Protein AF-A0A957LU37-F1 (afdb_monomer_lite)

pLDDT: mean 73.57, std 19.89, range [35.12, 96.25]

Structure (mmCIF, N/CA/C/O backbone):
data_AF-A0A957LU37-F1
#
_entry.id   AF-A0A957LU37-F1
#
loop_
_atom_site.group_PDB
_atom_site.id
_atom_site.type_symbol
_atom_site.label_atom_id
_atom_site.label_alt_id
_atom_site.label_comp_id
_atom_site.label_asym_id
_atom_site.label_entity_id
_atom_site.label_seq_id
_atom_site.pdbx_PDB_ins_code
_atom_site.Cartn_x
_atom_site.Cartn_y
_atom_site.Cartn_z
_atom_site.occupancy
_atom_site.B_iso_or_equiv
_atom_site.auth_seq_id
_atom_site.auth_comp_id
_atom_site.auth_asym_id
_atom_site.auth_atom_id
_atom_site.pdbx_PDB_model_num
ATOM 1 N N . PHE A 1 1 ? 21.421 1.610 -12.911 1.00 83.06 1 PHE A N 1
ATOM 2 C CA . PHE A 1 1 ? 20.521 1.195 -11.822 1.00 83.06 1 PHE A CA 1
ATOM 3 C C . PHE A 1 1 ? 19.455 0.232 -12.343 1.00 83.06 1 PHE A C 1
ATOM 5 O O . PHE A 1 1 ? 19.636 -0.956 -12.124 1.00 83.06 1 PHE A O 1
ATOM 12 N N . GLY A 1 2 ? 18.472 0.673 -13.141 1.00 89.31 2 GLY A N 1
ATOM 13 C CA . GLY A 1 2 ? 17.376 -0.198 -13.609 1.00 89.31 2 GLY A CA 1
ATOM 14 C C . GLY A 1 2 ? 17.778 -1.480 -14.346 1.00 89.31 2 GLY A C 1
ATOM 15 O O . GLY A 1 2 ? 17.309 -2.546 -13.980 1.00 89.31 2 GLY A O 1
ATOM 16 N N . ARG A 1 3 ? 18.731 -1.431 -15.293 1.00 93.50 3 ARG A N 1
ATOM 17 C CA . ARG A 1 3 ? 19.181 -2.647 -16.014 1.00 93.50 3 ARG A CA 1
ATOM 18 C C . ARG A 1 3 ? 19.750 -3.742 -15.102 1.00 93.50 3 ARG A C 1
ATOM 20 O O . ARG A 1 3 ? 19.576 -4.917 -15.382 1.00 93.50 3 ARG A O 1
ATOM 27 N N . TRP A 1 4 ? 20.456 -3.355 -14.040 1.00 95.38 4 TRP A N 1
ATOM 28 C CA . TRP A 1 4 ? 20.997 -4.305 -13.061 1.00 95.38 4 TRP A CA 1
ATOM 29 C C . TRP A 1 4 ? 19.879 -4.867 -12.178 1.00 95.38 4 TRP A C 1
ATOM 31 O O . TRP A 1 4 ? 19.821 -6.062 -11.926 1.00 95.38 4 TRP A O 1
ATOM 41 N N . LEU A 1 5 ? 18.947 -4.006 -11.769 1.00 93.69 5 LEU A N 1
ATOM 42 C CA . LEU A 1 5 ? 17.813 -4.373 -10.928 1.00 93.69 5 LEU A CA 1
ATOM 43 C C . LEU A 1 5 ? 16.850 -5.342 -11.642 1.00 93.69 5 LEU A C 1
ATOM 45 O O . LEU A 1 5 ? 16.374 -6.301 -11.039 1.00 93.69 5 LEU A O 1
ATOM 49 N N . GLU A 1 6 ? 16.625 -5.139 -12.938 1.00 94.19 6 GLU A N 1
ATOM 50 C CA . GLU A 1 6 ? 15.867 -6.060 -13.787 1.00 94.19 6 GLU A CA 1
ATOM 51 C C . GLU A 1 6 ? 16.609 -7.390 -13.997 1.00 94.19 6 GLU A C 1
ATOM 53 O O . GLU A 1 6 ? 15.998 -8.448 -13.877 1.00 94.19 6 GLU A O 1
ATOM 58 N N . ALA A 1 7 ? 17.920 -7.362 -14.256 1.00 95.75 7 ALA A N 1
ATOM 59 C CA . ALA A 1 7 ? 18.703 -8.575 -14.500 1.00 95.75 7 ALA A CA 1
ATOM 60 C C . ALA A 1 7 ? 18.810 -9.490 -13.266 1.00 95.75 7 ALA A C 1
ATOM 62 O O . ALA A 1 7 ? 18.696 -10.705 -13.401 1.00 95.75 7 ALA A O 1
ATOM 63 N N . GLU A 1 8 ? 19.005 -8.917 -12.077 1.00 96.12 8 GLU A N 1
ATOM 64 C CA . GLU A 1 8 ? 19.250 -9.687 -10.849 1.00 96.12 8 GLU A CA 1
ATOM 65 C C . GLU A 1 8 ? 17.964 -10.030 -10.081 1.00 96.12 8 GLU A C 1
ATOM 67 O O . GLU A 1 8 ? 17.850 -11.108 -9.503 1.00 96.12 8 GLU A O 1
ATOM 72 N N . PHE A 1 9 ? 16.980 -9.123 -10.063 1.00 91.62 9 PHE A N 1
ATOM 73 C CA . PHE A 1 9 ? 15.767 -9.265 -9.242 1.00 91.62 9 PHE A CA 1
ATOM 74 C C . PHE A 1 9 ? 14.485 -9.391 -10.067 1.00 91.62 9 PHE A C 1
ATOM 76 O O . PHE A 1 9 ? 13.421 -9.631 -9.495 1.00 91.62 9 PHE A O 1
ATOM 83 N N . GLN A 1 10 ? 14.557 -9.206 -11.391 1.00 94.75 10 GLN A N 1
ATOM 84 C CA . GLN A 1 10 ? 13.388 -9.126 -12.279 1.00 94.75 10 GLN A CA 1
ATOM 85 C C . GLN A 1 10 ? 12.391 -8.039 -11.858 1.00 94.75 10 GLN A C 1
ATOM 87 O O . GLN A 1 10 ? 11.179 -8.165 -12.041 1.00 94.75 10 GLN A O 1
ATOM 92 N N . TRP A 1 11 ? 12.893 -6.966 -11.248 1.00 92.62 11 TRP A N 1
ATOM 93 C CA . TRP A 1 11 ? 12.078 -5.838 -10.817 1.00 92.62 11 TRP A CA 1
ATOM 94 C C . TRP A 1 11 ? 12.151 -4.701 -11.832 1.00 92.62 11 TRP A C 1
ATOM 96 O O . TRP A 1 11 ? 13.177 -4.462 -12.463 1.00 92.62 11 TRP A O 1
ATOM 106 N N . SER A 1 12 ? 11.054 -3.958 -11.956 1.00 93.12 12 SER A N 1
ATOM 107 C CA . SER A 1 12 ? 11.071 -2.661 -12.624 1.00 93.12 12 SER A CA 1
ATOM 108 C C . SER A 1 12 ? 11.566 -1.572 -11.669 1.00 93.12 12 SER A C 1
ATOM 110 O O . SER A 1 12 ? 11.406 -1.675 -10.447 1.00 93.12 12 SER A O 1
ATOM 112 N N . ASP A 1 13 ? 12.048 -0.457 -12.223 1.00 91.88 13 ASP A N 1
ATOM 113 C CA . ASP A 1 13 ? 12.355 0.750 -11.439 1.00 91.88 13 ASP A CA 1
ATOM 114 C C . ASP A 1 13 ? 11.152 1.192 -10.583 1.00 91.88 13 ASP A C 1
ATOM 116 O O . ASP A 1 13 ? 11.301 1.589 -9.427 1.00 91.88 13 ASP A O 1
ATOM 120 N N . SER A 1 14 ? 9.933 1.052 -11.115 1.00 90.69 14 SER A N 1
ATOM 121 C CA . SER A 1 14 ? 8.696 1.384 -10.403 1.00 90.69 14 SER A CA 1
ATOM 122 C C . SER A 1 14 ? 8.391 0.447 -9.228 1.00 90.69 14 SER A C 1
ATOM 124 O O . SER A 1 14 ? 7.845 0.901 -8.221 1.00 90.69 14 SER A O 1
ATOM 126 N N . ALA A 1 15 ? 8.741 -0.840 -9.314 1.00 90.75 15 ALA A N 1
ATOM 127 C CA . ALA A 1 15 ? 8.604 -1.769 -8.195 1.00 90.75 15 ALA A CA 1
ATOM 128 C C . ALA A 1 15 ? 9.580 -1.397 -7.070 1.00 90.75 15 ALA A C 1
ATOM 130 O O . ALA A 1 15 ? 9.161 -1.250 -5.921 1.00 90.75 15 ALA A O 1
ATOM 131 N N . ALA A 1 16 ? 10.846 -1.135 -7.410 1.00 92.00 16 ALA A N 1
ATOM 132 C CA . ALA A 1 16 ? 11.856 -0.699 -6.446 1.00 92.00 16 ALA A CA 1
ATOM 133 C C . ALA A 1 16 ? 11.454 0.603 -5.732 1.00 92.00 16 ALA A C 1
ATOM 135 O O . ALA A 1 16 ? 11.543 0.691 -4.508 1.00 92.00 16 ALA A O 1
ATOM 136 N N . GLN A 1 17 ? 10.944 1.594 -6.469 1.00 91.62 17 GLN A N 1
ATOM 137 C CA . GLN A 1 17 ? 10.459 2.852 -5.890 1.00 91.62 17 GLN A CA 1
ATOM 1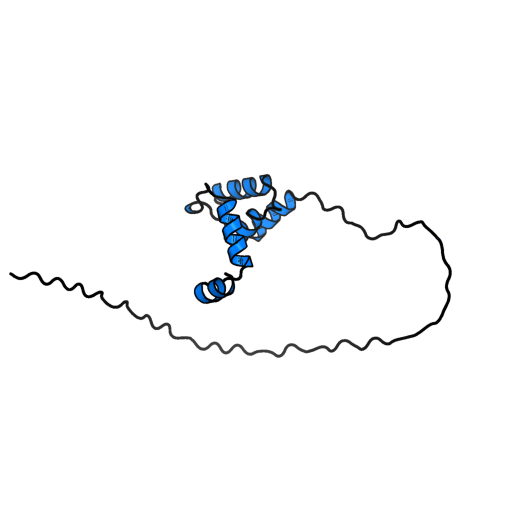38 C C . GLN A 1 17 ? 9.314 2.647 -4.895 1.00 91.62 17 GLN A C 1
ATOM 140 O O . GLN A 1 17 ? 9.317 3.267 -3.831 1.00 91.62 17 GLN A O 1
ATOM 145 N N . LYS A 1 18 ? 8.362 1.754 -5.193 1.00 91.56 18 LYS A N 1
ATOM 146 C CA . LYS A 1 18 ? 7.267 1.426 -4.266 1.00 91.56 18 LYS A CA 1
ATOM 147 C C . LYS A 1 18 ? 7.790 0.796 -2.977 1.00 91.56 18 LYS A C 1
ATOM 149 O O . LYS A 1 18 ? 7.364 1.197 -1.899 1.00 91.56 18 LYS A O 1
ATOM 154 N N . PHE A 1 19 ? 8.739 -0.135 -3.066 1.00 89.88 19 PHE A N 1
ATOM 155 C CA . PHE A 1 19 ? 9.362 -0.725 -1.878 1.00 89.88 19 PHE A CA 1
ATOM 156 C C . PHE A 1 19 ? 10.157 0.298 -1.060 1.00 89.88 19 PHE A C 1
ATOM 158 O O . PHE A 1 19 ? 10.042 0.316 0.165 1.00 89.88 19 PHE A O 1
ATOM 165 N N . MET A 1 20 ? 10.898 1.196 -1.716 1.00 92.44 20 MET A N 1
ATOM 166 C CA . MET A 1 20 ? 11.577 2.302 -1.034 1.00 92.44 20 MET A CA 1
ATOM 167 C C . MET A 1 20 ? 10.580 3.234 -0.334 1.00 92.44 20 MET A C 1
ATOM 169 O O . MET A 1 20 ? 10.828 3.648 0.796 1.00 92.44 20 MET A O 1
ATOM 173 N N . ALA A 1 21 ? 9.436 3.532 -0.957 1.00 91.81 21 ALA A N 1
ATOM 174 C CA . ALA A 1 21 ? 8.380 4.331 -0.337 1.00 91.81 21 ALA A CA 1
ATOM 175 C C . ALA A 1 21 ? 7.805 3.648 0.915 1.00 91.81 21 ALA A C 1
ATOM 177 O O . ALA A 1 21 ? 7.669 4.301 1.947 1.00 91.81 21 ALA A O 1
ATOM 178 N N . VAL A 1 22 ? 7.544 2.336 0.860 1.00 91.31 22 VAL A N 1
ATOM 179 C CA . VAL A 1 22 ? 7.097 1.548 2.025 1.00 91.31 22 VAL A CA 1
ATOM 180 C C . VAL A 1 22 ? 8.126 1.622 3.153 1.00 91.31 22 VAL A C 1
ATOM 182 O O . VAL A 1 22 ? 7.777 1.995 4.271 1.00 91.31 22 VAL A O 1
ATOM 185 N N . ALA A 1 23 ? 9.397 1.339 2.861 1.00 90.19 23 ALA A N 1
ATOM 186 C CA . ALA A 1 23 ? 10.462 1.387 3.862 1.00 90.19 23 ALA A CA 1
ATOM 187 C C . ALA A 1 23 ? 10.613 2.788 4.481 1.00 90.19 23 ALA A C 1
ATOM 189 O O . ALA A 1 23 ? 10.810 2.919 5.686 1.00 90.19 23 ALA A O 1
ATOM 190 N N . ASN A 1 24 ? 10.478 3.840 3.669 1.00 90.06 24 ASN A N 1
ATOM 191 C CA . ASN A 1 24 ? 10.563 5.219 4.136 1.00 90.06 24 ASN A CA 1
ATOM 192 C C . ASN A 1 24 ? 9.363 5.647 4.986 1.00 90.06 24 ASN A C 1
ATOM 194 O O . ASN A 1 24 ? 9.551 6.411 5.933 1.00 90.06 24 ASN A O 1
ATOM 198 N N . ARG A 1 25 ? 8.154 5.188 4.650 1.00 88.50 25 ARG A N 1
ATOM 199 C CA . ARG A 1 25 ? 6.919 5.564 5.346 1.00 88.50 25 ARG A CA 1
ATOM 200 C C . ARG A 1 25 ? 6.764 4.833 6.678 1.00 88.50 25 ARG A C 1
ATOM 202 O O . ARG A 1 25 ? 6.339 5.430 7.655 1.00 88.50 25 ARG A O 1
ATOM 209 N N . PHE A 1 26 ? 7.165 3.568 6.741 1.00 87.38 26 PHE A N 1
ATOM 210 C CA . PHE A 1 26 ? 6.877 2.684 7.872 1.00 87.38 26 PHE A CA 1
ATOM 211 C C . PHE A 1 26 ? 8.126 2.276 8.670 1.00 87.38 26 PHE A C 1
ATOM 213 O O . PHE A 1 26 ? 8.193 1.169 9.200 1.00 87.38 26 PHE A O 1
ATOM 220 N N . LYS A 1 27 ? 9.124 3.164 8.769 1.00 80.88 27 LYS A N 1
ATOM 221 C CA . LYS A 1 27 ? 10.457 2.896 9.354 1.00 80.88 27 LYS A CA 1
ATOM 222 C C . LYS A 1 27 ? 10.450 2.183 10.715 1.00 80.88 27 LYS A C 1
ATOM 224 O O . LYS A 1 27 ? 11.395 1.459 11.010 1.00 80.88 27 LYS A O 1
ATOM 229 N N . SER A 1 28 ? 9.410 2.387 11.523 1.00 76.31 28 SER A N 1
ATOM 230 C CA . SER A 1 28 ? 9.309 1.866 12.894 1.00 76.31 28 SER A CA 1
ATOM 231 C C . SER A 1 28 ? 8.210 0.813 13.087 1.00 76.31 28 SER A C 1
ATOM 233 O O . SER A 1 28 ? 7.993 0.364 14.211 1.00 76.31 28 SER A O 1
ATOM 235 N N . VAL A 1 29 ? 7.497 0.419 12.026 1.00 74.88 29 VAL A N 1
ATOM 236 C CA . VAL A 1 29 ? 6.359 -0.505 12.133 1.00 74.88 29 VAL A CA 1
ATOM 237 C C . VAL A 1 29 ? 6.836 -1.952 12.030 1.00 74.88 29 VAL A C 1
ATOM 239 O O . VAL A 1 29 ? 7.537 -2.335 11.092 1.00 74.88 29 VAL A O 1
ATOM 242 N N . LYS A 1 30 ? 6.425 -2.788 12.990 1.00 73.56 30 LYS A N 1
ATOM 243 C CA . LYS A 1 30 ? 6.643 -4.237 12.936 1.00 73.56 30 LYS A CA 1
ATOM 244 C C . LYS A 1 30 ? 5.592 -4.881 12.039 1.00 73.56 30 LYS A C 1
ATOM 246 O O . LYS A 1 30 ? 4.463 -5.114 12.448 1.00 73.56 30 LYS A O 1
ATOM 251 N N . PHE A 1 31 ? 5.987 -5.192 10.810 1.00 70.94 31 PHE A N 1
ATOM 252 C CA . PHE A 1 31 ? 5.117 -5.863 9.842 1.00 70.94 31 PHE A CA 1
ATOM 253 C C . PHE A 1 31 ? 4.881 -7.349 10.127 1.00 70.94 31 PHE A C 1
ATOM 255 O O . PHE A 1 31 ? 3.996 -7.934 9.517 1.00 70.94 31 PHE A O 1
ATOM 262 N N . TH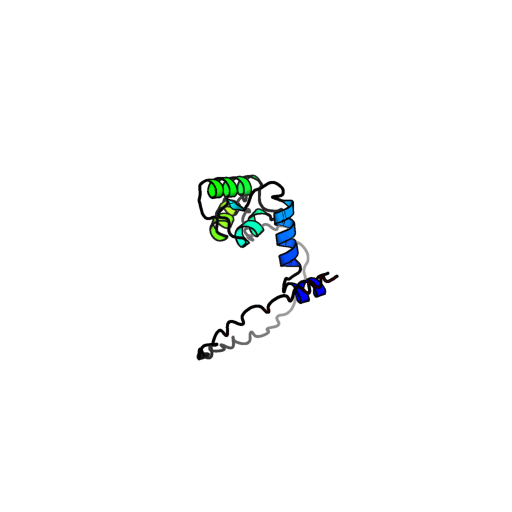R A 1 32 ? 5.663 -7.969 11.017 1.00 70.81 32 THR A N 1
ATOM 263 C CA . THR A 1 32 ? 5.554 -9.407 11.322 1.00 70.81 32 THR A CA 1
ATOM 264 C C . THR A 1 32 ? 4.192 -9.791 11.881 1.00 70.81 32 THR A C 1
ATOM 266 O O . THR A 1 32 ? 3.735 -10.903 11.640 1.00 70.81 32 THR A O 1
ATOM 269 N N . ASP A 1 33 ? 3.544 -8.854 12.571 1.00 69.75 33 ASP A N 1
ATOM 270 C CA . ASP A 1 33 ? 2.304 -9.103 13.304 1.00 69.75 33 ASP A CA 1
ATOM 271 C C . ASP A 1 33 ? 1.083 -8.523 12.564 1.00 69.75 33 ASP A C 1
ATOM 273 O O . ASP A 1 33 ? -0.059 -8.751 12.954 1.00 69.75 33 ASP A O 1
ATOM 277 N N . LEU A 1 34 ? 1.312 -7.789 11.466 1.00 77.06 34 LEU A N 1
ATOM 278 C CA . LEU A 1 34 ? 0.269 -7.124 10.691 1.00 77.06 34 LEU A CA 1
ATOM 279 C C . LEU A 1 34 ? -0.100 -7.949 9.458 1.00 77.06 34 LEU A C 1
ATOM 281 O O . LEU A 1 34 ? 0.725 -8.218 8.583 1.00 77.06 34 LEU A O 1
ATOM 285 N N . THR A 1 35 ? -1.384 -8.282 9.325 1.00 87.56 35 THR A N 1
ATOM 286 C CA . THR A 1 35 ? -1.888 -9.051 8.178 1.00 87.56 35 THR A CA 1
ATOM 287 C C . THR A 1 35 ? -2.201 -8.128 6.989 1.00 87.56 35 THR A C 1
ATOM 289 O O . THR A 1 35 ? -3.344 -8.017 6.547 1.00 87.56 35 THR A O 1
ATOM 292 N N . VAL A 1 36 ? -1.184 -7.449 6.447 1.00 90.75 36 VAL A N 1
ATOM 293 C CA . VAL A 1 36 ? -1.328 -6.504 5.321 1.00 90.75 36 VAL A CA 1
ATOM 294 C C . VAL A 1 36 ? -0.698 -7.077 4.052 1.00 90.75 36 VAL A C 1
ATOM 296 O O . VAL A 1 36 ? 0.449 -7.522 4.042 1.00 90.75 36 VAL A O 1
ATOM 299 N N . ALA A 1 37 ? -1.439 -7.058 2.945 1.00 91.25 37 ALA A N 1
ATOM 300 C CA . ALA A 1 37 ? -0.916 -7.501 1.658 1.00 91.25 37 ALA A CA 1
ATOM 301 C C . ALA A 1 37 ? 0.173 -6.534 1.131 1.00 91.25 37 ALA A C 1
ATOM 303 O O . ALA A 1 37 ? -0.018 -5.318 1.201 1.00 91.25 37 ALA A O 1
ATOM 304 N N . PRO A 1 38 ? 1.257 -7.019 0.491 1.00 88.88 38 PRO A N 1
ATOM 305 C CA . PRO A 1 38 ? 2.293 -6.147 -0.080 1.00 88.88 38 PRO A CA 1
ATOM 306 C C . PRO A 1 38 ? 1.751 -5.092 -1.054 1.00 88.88 38 PRO A C 1
ATOM 308 O O . PRO A 1 38 ? 2.181 -3.943 -1.051 1.00 88.88 38 PRO A O 1
ATOM 311 N N . SER A 1 39 ? 0.746 -5.456 -1.855 1.00 90.44 39 SER A N 1
ATOM 312 C CA . SER A 1 39 ? 0.087 -4.525 -2.774 1.00 90.44 39 SER A CA 1
ATOM 313 C C . SER A 1 39 ? -0.694 -3.423 -2.055 1.00 90.44 39 SER A C 1
ATOM 315 O O . SER A 1 39 ? -0.723 -2.294 -2.541 1.00 90.44 39 SER A O 1
ATOM 317 N N . ALA A 1 40 ? -1.285 -3.719 -0.894 1.00 94.19 40 ALA A N 1
ATOM 318 C CA . ALA A 1 40 ? -1.925 -2.719 -0.045 1.00 94.19 40 ALA A CA 1
ATOM 319 C C . ALA A 1 40 ? -0.889 -1.759 0.554 1.00 94.19 40 ALA A C 1
ATOM 321 O O . ALA A 1 40 ? -1.099 -0.549 0.521 1.00 94.19 40 ALA A O 1
ATOM 322 N N . LEU A 1 41 ? 0.266 -2.272 0.998 1.00 92.44 41 LEU A N 1
ATOM 323 C CA . LEU A 1 41 ? 1.360 -1.441 1.511 1.00 92.44 41 LEU A CA 1
ATOM 324 C C . LEU A 1 41 ? 1.845 -0.423 0.481 1.00 92.44 41 LEU A C 1
ATOM 326 O O . LEU A 1 41 ? 2.088 0.721 0.844 1.00 92.44 41 LEU A O 1
ATOM 330 N N . TYR A 1 42 ? 1.941 -0.788 -0.801 1.00 93.00 42 TYR A N 1
ATOM 331 C CA . TYR A 1 42 ? 2.326 0.179 -1.838 1.00 93.00 42 TYR A CA 1
ATOM 332 C C . TYR A 1 42 ? 1.338 1.338 -1.959 1.00 93.00 42 TYR A C 1
ATOM 334 O O . TYR A 1 42 ? 1.753 2.474 -2.180 1.00 93.00 42 TYR A O 1
ATOM 342 N N . LEU A 1 43 ? 0.041 1.049 -1.838 1.00 93.69 43 LEU A N 1
ATOM 343 C CA . LEU A 1 43 ? -1.010 2.057 -1.912 1.00 93.69 43 LEU A CA 1
ATOM 344 C C . LEU A 1 43 ? -0.989 2.954 -0.669 1.00 93.69 43 LEU A C 1
ATOM 346 O O . LEU A 1 43 ? -1.038 4.174 -0.798 1.00 93.69 43 LEU A O 1
ATOM 350 N N . LEU A 1 44 ? -0.838 2.368 0.519 1.00 93.81 44 LEU A N 1
ATOM 351 C CA . LEU A 1 44 ? -0.763 3.105 1.785 1.00 93.81 44 LEU A CA 1
ATOM 352 C C . LEU A 1 44 ? 0.529 3.930 1.907 1.00 93.81 44 LEU A C 1
ATOM 354 O O . LEU A 1 44 ? 0.523 5.026 2.456 1.00 93.81 44 LEU A O 1
ATOM 358 N N . ALA A 1 45 ? 1.634 3.452 1.333 1.00 93.81 45 ALA A N 1
ATOM 359 C CA . ALA A 1 45 ? 2.910 4.159 1.338 1.00 93.81 45 ALA A CA 1
ATOM 360 C C . ALA A 1 45 ? 2.962 5.355 0.375 1.00 93.81 45 ALA A C 1
ATOM 362 O O . ALA A 1 45 ? 3.862 6.190 0.490 1.00 93.81 45 ALA A O 1
ATOM 363 N N . ALA A 1 46 ? 2.043 5.447 -0.591 1.00 91.88 46 ALA A N 1
ATOM 364 C CA . ALA A 1 46 ? 2.084 6.486 -1.613 1.00 91.88 46 ALA A CA 1
ATOM 365 C C . ALA A 1 46 ? 1.958 7.890 -0.988 1.00 91.88 46 ALA A C 1
ATOM 367 O O . ALA A 1 46 ? 1.111 8.090 -0.123 1.00 91.88 46 ALA A O 1
ATOM 368 N N . PRO A 1 47 ? 2.728 8.897 -1.439 1.00 87.81 47 PRO A N 1
ATOM 369 C CA . PRO A 1 47 ? 2.719 10.236 -0.834 1.00 87.81 47 PRO A CA 1
ATOM 370 C C . PRO A 1 47 ? 1.367 10.954 -0.954 1.00 87.81 47 PRO A C 1
ATOM 372 O O . PRO A 1 47 ? 1.081 11.859 -0.185 1.00 87.81 47 PRO A O 1
ATOM 375 N N . SER A 1 48 ? 0.525 10.548 -1.908 1.00 88.81 48 SER A N 1
ATOM 376 C CA . SER A 1 48 ? -0.839 11.058 -2.074 1.00 88.81 48 SER A CA 1
ATOM 377 C C . SER A 1 48 ? -1.849 10.463 -1.093 1.00 88.81 48 SER A C 1
ATOM 379 O O . SER A 1 48 ? -3.001 10.889 -1.088 1.00 88.81 48 SER A O 1
ATOM 381 N N . THR A 1 49 ? -1.466 9.425 -0.353 1.00 92.50 49 THR A N 1
ATOM 382 C CA . THR A 1 49 ? -2.341 8.762 0.609 1.00 92.50 49 THR A CA 1
ATOM 383 C C . THR A 1 49 ? -2.321 9.543 1.923 1.00 92.50 49 THR A C 1
ATOM 385 O O . THR A 1 49 ? -1.227 9.692 2.484 1.00 92.50 49 THR A O 1
ATOM 388 N N . PRO A 1 50 ? -3.484 10.030 2.404 1.00 92.31 50 PRO A N 1
ATOM 389 C CA . PRO A 1 50 ? -3.600 10.736 3.682 1.00 92.31 50 PRO A CA 1
ATOM 390 C C . PRO A 1 50 ? -3.051 9.909 4.845 1.00 92.31 50 PRO A C 1
ATOM 392 O O . PRO A 1 50 ? -3.069 8.679 4.787 1.00 92.31 50 PRO A O 1
ATOM 395 N N . GLU A 1 51 ? -2.531 10.570 5.875 1.00 91.25 51 GLU A N 1
ATOM 396 C CA . GLU A 1 51 ? -1.955 9.892 7.044 1.00 91.25 51 GLU A CA 1
ATOM 397 C C . GLU A 1 51 ? -3.040 9.164 7.840 1.00 91.25 51 GLU A C 1
ATOM 399 O O . GLU A 1 51 ? -2.878 7.992 8.167 1.00 91.25 51 GLU A O 1
ATOM 404 N N . GLU A 1 52 ? -4.213 9.780 7.962 1.00 92.44 52 GLU A N 1
ATOM 405 C CA . GLU A 1 52 ? -5.377 9.233 8.656 1.00 92.44 52 GLU A CA 1
ATOM 406 C C . GLU A 1 52 ? -5.855 7.912 8.030 1.00 92.44 52 GLU A C 1
ATOM 408 O O . GLU A 1 52 ? -6.233 6.976 8.730 1.00 92.44 52 GLU A O 1
ATOM 413 N N . ALA A 1 53 ? -5.774 7.800 6.699 1.00 94.25 53 ALA A N 1
ATOM 414 C CA . ALA A 1 53 ? -6.107 6.570 5.985 1.00 94.25 53 ALA A CA 1
ATOM 415 C C . ALA A 1 53 ? -5.089 5.444 6.243 1.00 94.25 53 ALA A C 1
ATOM 417 O O . ALA A 1 53 ? -5.429 4.261 6.170 1.00 94.25 53 ALA A O 1
ATOM 418 N N . VAL A 1 54 ? -3.825 5.795 6.500 1.00 93.25 54 VAL A N 1
ATOM 419 C CA . VAL A 1 54 ? -2.784 4.824 6.854 1.00 93.25 54 VAL A CA 1
ATOM 420 C C . VAL A 1 54 ? -2.990 4.329 8.276 1.00 93.25 54 VAL A C 1
ATOM 422 O O . VAL A 1 54 ? -2.951 3.117 8.488 1.00 93.25 54 VAL A O 1
ATOM 425 N N . ASP A 1 55 ? -3.257 5.236 9.210 1.00 92.44 55 ASP A N 1
ATOM 426 C CA . ASP A 1 55 ? -3.495 4.899 10.613 1.00 92.44 55 ASP A CA 1
ATOM 427 C C . ASP A 1 55 ? -4.707 3.978 10.756 1.00 92.44 55 ASP A C 1
ATOM 429 O O . ASP A 1 55 ? -4.590 2.907 11.351 1.00 92.44 55 ASP A O 1
ATOM 433 N N . GLU A 1 56 ? -5.824 4.294 10.091 1.00 94.12 56 GLU A N 1
ATOM 434 C CA . GLU A 1 56 ? -7.013 3.437 10.102 1.00 94.12 56 GLU A CA 1
ATOM 435 C C . GLU A 1 56 ? -6.710 2.026 9.559 1.00 94.12 56 GLU A C 1
ATOM 437 O O . GLU A 1 56 ? -7.131 1.013 10.125 1.00 94.12 56 GLU A O 1
ATOM 442 N N . ALA A 1 57 ? -5.947 1.930 8.467 1.00 94.00 57 ALA A N 1
ATOM 443 C CA . ALA A 1 57 ? -5.566 0.641 7.900 1.00 94.00 57 ALA A CA 1
ATOM 444 C C . ALA A 1 57 ? -4.656 -0.165 8.844 1.00 94.00 57 ALA A C 1
ATOM 446 O O . ALA A 1 57 ? -4.792 -1.390 8.927 1.00 94.00 57 ALA A O 1
ATOM 447 N N . LEU A 1 58 ? -3.739 0.498 9.554 1.00 91.19 58 LEU A N 1
ATOM 448 C CA . LEU A 1 58 ? -2.864 -0.140 10.537 1.00 91.19 58 LEU A CA 1
ATOM 449 C C . LEU A 1 58 ? -3.635 -0.590 11.783 1.00 91.19 58 LEU A C 1
ATOM 451 O O . LEU A 1 58 ? -3.395 -1.699 12.257 1.00 91.19 58 LEU A O 1
ATOM 455 N N . GLU A 1 59 ? -4.577 0.210 12.279 1.00 92.06 59 GLU A N 1
ATOM 456 C CA . GLU A 1 59 ? -5.436 -0.149 13.413 1.00 92.06 59 GLU A CA 1
ATOM 457 C C . GLU A 1 59 ? -6.296 -1.375 13.100 1.00 92.06 59 GLU A C 1
ATOM 459 O O . GLU A 1 59 ? -6.315 -2.340 13.869 1.00 92.06 59 GLU A O 1
ATOM 464 N N . ARG A 1 60 ? -6.943 -1.394 11.928 1.00 92.88 60 ARG A N 1
ATOM 465 C CA . ARG A 1 60 ? -7.706 -2.558 11.455 1.00 92.88 60 ARG A CA 1
ATOM 466 C C . ARG A 1 60 ? -6.822 -3.803 11.335 1.00 92.88 60 ARG A C 1
ATOM 468 O O . ARG A 1 60 ? -7.208 -4.882 11.786 1.00 92.88 60 ARG A O 1
ATOM 475 N N . ALA A 1 61 ? -5.615 -3.654 10.783 1.00 91.94 61 ALA A N 1
ATOM 476 C CA . ALA A 1 61 ? -4.651 -4.748 10.681 1.00 91.94 61 ALA A CA 1
ATOM 477 C C . ALA A 1 61 ? -4.191 -5.266 12.054 1.00 91.94 61 ALA A C 1
ATOM 479 O O . ALA A 1 61 ? -4.067 -6.478 12.235 1.00 91.94 61 ALA A O 1
ATOM 480 N N . ALA A 1 62 ? -3.968 -4.371 13.020 1.00 88.94 62 ALA A N 1
ATOM 481 C CA . ALA A 1 62 ? -3.624 -4.721 14.397 1.00 88.94 62 ALA A CA 1
ATOM 482 C C . ALA A 1 62 ? -4.786 -5.425 15.121 1.00 88.94 62 ALA A C 1
ATOM 484 O O . ALA A 1 62 ? -4.556 -6.308 15.945 1.00 88.94 62 ALA A O 1
ATOM 485 N N . GLY A 1 63 ? -6.030 -5.103 14.756 1.00 88.62 63 GLY A N 1
ATOM 486 C CA . GLY A 1 63 ? -7.236 -5.823 15.173 1.00 88.62 63 GLY A CA 1
ATOM 487 C C . GLY A 1 63 ? -7.401 -7.215 14.545 1.00 88.62 63 GLY A C 1
ATOM 488 O O . GLY A 1 63 ? -8.379 -7.900 14.841 1.00 88.62 63 GLY A O 1
ATOM 489 N N . GLY A 1 64 ? -6.470 -7.648 13.687 1.00 89.06 64 GLY A N 1
ATOM 490 C CA . GLY A 1 64 ? -6.501 -8.949 13.015 1.00 89.06 64 GLY A CA 1
ATOM 491 C C . GLY A 1 64 ? -7.239 -8.953 11.673 1.00 89.06 64 GLY A C 1
ATOM 492 O O . GLY A 1 64 ? -7.385 -10.017 11.067 1.00 89.06 64 GLY A O 1
ATOM 493 N N . GLU A 1 65 ? -7.689 -7.797 11.172 1.00 91.62 65 GLU A N 1
ATOM 494 C CA . GLU A 1 65 ? -8.274 -7.706 9.834 1.00 91.62 65 GLU A CA 1
ATOM 495 C C . GLU A 1 65 ? -7.189 -7.893 8.764 1.00 91.62 65 GLU A C 1
ATOM 497 O O . GLU A 1 65 ? -6.116 -7.285 8.798 1.00 91.62 65 GLU A O 1
ATOM 502 N N . ARG A 1 66 ? -7.473 -8.719 7.752 1.00 93.56 66 ARG A N 1
ATOM 503 C CA . ARG A 1 66 ? -6.586 -8.853 6.596 1.00 93.56 66 ARG A CA 1
ATOM 504 C C . ARG A 1 66 ? -6.781 -7.684 5.634 1.00 93.56 66 ARG A C 1
ATOM 506 O O . ARG A 1 66 ? -7.702 -7.693 4.815 1.00 93.56 66 ARG A O 1
ATOM 513 N N . ILE A 1 67 ? -5.848 -6.737 5.638 1.00 95.69 67 ILE A N 1
ATOM 514 C CA . ILE A 1 67 ? -5.886 -5.585 4.733 1.00 95.69 67 ILE A CA 1
ATOM 515 C C . ILE A 1 67 ? -5.395 -5.991 3.344 1.00 95.69 67 ILE A C 1
ATOM 517 O O . ILE A 1 67 ? -4.199 -6.111 3.060 1.00 95.69 67 ILE A O 1
ATOM 521 N N . THR A 1 68 ? -6.357 -6.223 2.454 1.00 96.25 68 THR A N 1
ATOM 522 C CA . THR A 1 68 ? -6.114 -6.447 1.026 1.00 96.25 68 THR A CA 1
ATOM 523 C C . THR A 1 68 ? -5.962 -5.124 0.277 1.00 96.25 68 THR A C 1
ATOM 525 O O . THR A 1 68 ? -6.306 -4.059 0.784 1.00 96.25 68 THR A O 1
ATOM 528 N N . HIS A 1 69 ? -5.493 -5.178 -0.973 1.00 94.94 69 HIS A N 1
ATOM 529 C CA . HIS A 1 69 ? -5.433 -3.989 -1.829 1.00 94.94 69 HIS A CA 1
ATOM 530 C C . HIS A 1 69 ? -6.805 -3.314 -1.991 1.00 94.94 69 HIS A C 1
ATOM 532 O O . HIS A 1 69 ? -6.888 -2.091 -1.988 1.00 94.94 69 HIS A O 1
ATOM 538 N N . ALA A 1 70 ? -7.882 -4.097 -2.116 1.00 95.56 70 ALA A N 1
ATOM 539 C CA . ALA A 1 70 ? -9.238 -3.566 -2.241 1.00 95.56 70 ALA A CA 1
ATOM 540 C C . ALA A 1 70 ? -9.703 -2.867 -0.953 1.00 95.56 70 ALA A C 1
ATOM 542 O O . ALA A 1 70 ? -10.262 -1.777 -1.026 1.00 95.56 70 ALA A O 1
ATOM 543 N N . ALA A 1 71 ? -9.410 -3.455 0.212 1.00 95.38 71 ALA A N 1
ATOM 544 C CA . ALA A 1 71 ? -9.716 -2.847 1.506 1.00 95.38 71 ALA A CA 1
ATOM 545 C C . ALA A 1 71 ? -8.958 -1.523 1.693 1.00 95.38 71 ALA A C 1
ATOM 547 O O . ALA A 1 71 ? -9.578 -0.492 1.936 1.00 95.38 71 ALA A O 1
ATOM 548 N N . ALA A 1 72 ? -7.640 -1.521 1.463 1.00 95.62 72 ALA A N 1
ATOM 549 C CA . ALA A 1 72 ? -6.827 -0.306 1.534 1.00 95.62 72 ALA A CA 1
ATOM 550 C C . ALA A 1 72 ? -7.319 0.775 0.563 1.00 95.62 72 ALA A C 1
ATOM 552 O O . ALA A 1 72 ? -7.375 1.949 0.916 1.00 95.62 72 ALA A O 1
ATOM 553 N N . ARG A 1 73 ? -7.724 0.387 -0.652 1.00 95.06 73 ARG A N 1
ATOM 554 C CA . ARG A 1 73 ? -8.296 1.320 -1.623 1.00 95.06 73 ARG A CA 1
ATOM 555 C C . ARG A 1 73 ? -9.580 1.970 -1.104 1.00 95.06 73 ARG A C 1
ATOM 557 O O . ARG A 1 73 ? -9.712 3.182 -1.227 1.00 95.06 73 ARG A O 1
ATOM 564 N N . GLY A 1 74 ? -10.481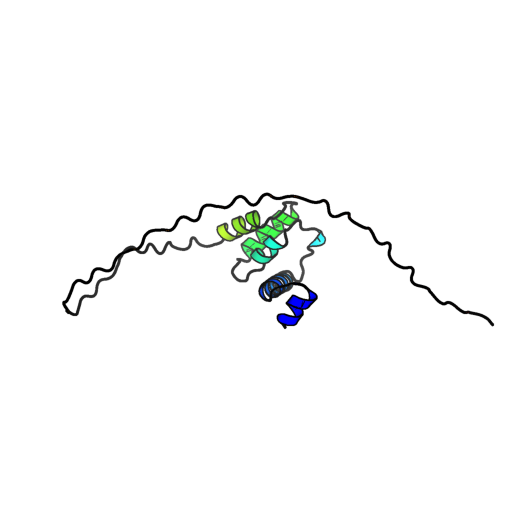 1.184 -0.513 1.00 95.31 74 GLY A N 1
ATOM 565 C CA . GLY A 1 74 ? -11.724 1.686 0.074 1.00 95.31 74 GLY A CA 1
ATOM 566 C C . GLY A 1 74 ? -11.484 2.680 1.210 1.00 95.31 74 GLY A C 1
ATOM 567 O O . GLY A 1 74 ? -12.129 3.724 1.236 1.00 95.31 74 GLY A O 1
ATOM 568 N N . ILE A 1 75 ? -10.513 2.395 2.085 1.00 94.88 75 ILE A N 1
ATOM 569 C CA . ILE A 1 75 ? -10.104 3.312 3.159 1.00 94.88 75 ILE A CA 1
ATOM 570 C C . ILE A 1 75 ? -9.612 4.627 2.545 1.00 94.88 75 ILE A C 1
ATOM 572 O O . ILE A 1 75 ? -10.176 5.682 2.810 1.00 94.88 75 ILE A O 1
ATOM 576 N N . VAL A 1 76 ? -8.633 4.577 1.635 1.00 94.56 76 VAL A N 1
ATOM 577 C CA . VAL A 1 76 ? -8.064 5.789 1.018 1.00 94.56 76 VAL A CA 1
ATOM 578 C C . VAL A 1 76 ? -9.100 6.613 0.255 1.00 94.56 76 VAL A C 1
ATOM 580 O O . VAL A 1 76 ? -9.086 7.841 0.343 1.00 94.56 76 VAL A O 1
ATOM 583 N N . ASP A 1 77 ? -10.004 5.968 -0.483 1.00 93.06 77 ASP A N 1
ATOM 584 C CA . ASP A 1 77 ? -11.060 6.673 -1.212 1.00 93.06 77 ASP A CA 1
ATOM 585 C C . ASP A 1 77 ? -12.060 7.361 -0.255 1.00 93.06 77 ASP A C 1
ATOM 587 O O . ASP A 1 77 ? -12.611 8.396 -0.623 1.00 93.06 77 ASP A O 1
ATOM 591 N N . GLY A 1 78 ? -12.241 6.860 0.976 1.00 92.25 78 GLY A N 1
ATOM 592 C CA . GLY A 1 78 ? -13.063 7.494 2.017 1.00 92.25 78 GLY A CA 1
ATOM 593 C C . GLY A 1 78 ? -12.476 8.793 2.583 1.00 92.25 78 GLY A C 1
ATOM 594 O O . GLY A 1 78 ? -13.227 9.701 2.934 1.00 92.25 78 GLY A O 1
ATOM 595 N N . TYR A 1 79 ? -11.147 8.917 2.603 1.00 90.75 79 TYR A N 1
ATOM 596 C CA . TYR A 1 79 ? -10.440 10.137 3.028 1.00 90.75 79 TYR A CA 1
ATOM 597 C C . TYR A 1 79 ? -10.154 11.102 1.882 1.00 90.75 79 TYR A C 1
ATOM 599 O O . TYR A 1 79 ? -9.711 12.233 2.096 1.00 90.75 79 TYR A O 1
ATOM 607 N N . ARG A 1 80 ? -10.383 10.677 0.638 1.00 83.19 80 ARG A N 1
ATOM 608 C CA . ARG A 1 80 ? -10.215 11.561 -0.502 1.00 83.19 80 ARG A CA 1
ATOM 609 C C . ARG A 1 80 ? -11.376 12.556 -0.508 1.00 83.19 80 ARG A C 1
ATOM 611 O O . ARG A 1 80 ? -12.527 12.122 -0.571 1.00 83.19 80 ARG A O 1
ATOM 618 N N . PRO A 1 81 ? -11.122 13.879 -0.517 1.00 72.94 81 PRO A N 1
ATOM 619 C CA . PRO A 1 81 ? -12.200 14.829 -0.742 1.00 72.94 81 PRO A CA 1
ATOM 620 C C . PRO A 1 81 ? -12.880 14.455 -2.062 1.00 72.94 81 PRO A C 1
ATOM 622 O O . PRO A 1 81 ? -12.168 14.102 -3.015 1.00 72.94 81 PRO A O 1
ATOM 625 N N . PRO A 1 82 ? -14.226 14.480 -2.137 1.00 60.94 82 PRO A N 1
ATOM 626 C CA . PRO A 1 82 ? -14.930 14.158 -3.362 1.00 60.94 82 PRO A CA 1
ATOM 627 C C . PRO A 1 82 ? -14.377 15.093 -4.421 1.00 60.94 82 PRO A C 1
ATOM 629 O O . PRO A 1 82 ? -14.575 16.306 -4.352 1.00 60.94 82 PRO A O 1
ATOM 632 N N . VAL A 1 83 ? -13.594 14.534 -5.347 1.00 60.00 83 VAL A N 1
ATOM 633 C CA . VAL A 1 83 ? -13.042 15.296 -6.456 1.00 60.00 83 VAL A CA 1
ATOM 634 C C . VAL A 1 83 ? -14.253 15.901 -7.123 1.00 60.00 83 VAL A C 1
ATOM 636 O O . VAL A 1 83 ? -15.081 15.161 -7.659 1.00 60.00 83 VAL A O 1
ATOM 639 N N . GLY A 1 84 ? -14.395 17.223 -6.988 1.00 55.19 84 GLY A N 1
ATOM 640 C CA . GLY A 1 84 ? -15.461 17.967 -7.624 1.00 55.19 84 GLY A CA 1
ATOM 641 C C . GLY A 1 84 ? -15.479 17.494 -9.059 1.00 55.19 84 GLY A C 1
ATOM 642 O O . GLY A 1 84 ? -14.466 17.603 -9.755 1.00 55.19 84 GLY A O 1
ATOM 643 N N . ARG A 1 85 ? -16.574 16.841 -9.456 1.00 55.03 85 ARG A N 1
ATOM 644 C CA . ARG A 1 85 ? -16.767 16.470 -10.846 1.00 55.03 85 ARG A CA 1
ATOM 645 C C . ARG A 1 85 ? -16.607 17.776 -11.597 1.00 55.03 85 ARG A C 1
ATOM 647 O O . ARG A 1 85 ? -17.430 18.674 -11.454 1.00 55.03 85 ARG A O 1
ATOM 654 N N . VAL A 1 86 ? -15.512 17.909 -12.334 1.00 57.16 86 VAL A N 1
ATOM 655 C CA . VAL A 1 86 ? -15.404 18.902 -13.392 1.00 57.16 86 VAL A CA 1
ATOM 656 C C . VAL A 1 86 ? -16.403 18.454 -14.449 1.00 57.16 86 VAL A C 1
ATOM 658 O O . VAL A 1 86 ? -16.067 17.800 -15.432 1.00 57.16 86 VAL A O 1
ATOM 661 N N . ASP A 1 87 ? -17.679 18.704 -14.164 1.00 54.19 87 ASP A N 1
ATOM 662 C CA . ASP A 1 87 ? -18.763 18.571 -15.108 1.00 54.19 87 ASP A CA 1
ATOM 663 C C . ASP A 1 87 ? -18.398 19.516 -16.247 1.00 54.19 87 ASP A C 1
ATOM 665 O O . ASP A 1 87 ? -18.503 20.736 -16.136 1.00 54.19 87 ASP A O 1
ATOM 669 N N . GLY A 1 88 ? -17.904 18.943 -17.342 1.00 54.09 88 GLY A N 1
ATOM 670 C CA . GLY A 1 88 ? -17.538 19.639 -18.572 1.00 54.09 88 GLY A CA 1
ATOM 671 C C . GLY A 1 88 ? -18.739 20.247 -19.301 1.00 54.09 88 GLY A C 1
ATOM 672 O O . GLY A 1 88 ? -18.818 20.179 -20.525 1.00 54.09 88 GLY A O 1
ATOM 673 N N . ARG A 1 89 ? -19.700 20.834 -18.580 1.00 56.09 89 ARG A N 1
ATOM 674 C CA . ARG A 1 89 ? -20.807 21.606 -19.135 1.00 56.09 89 ARG A CA 1
ATOM 675 C C . ARG A 1 89 ? -20.650 23.084 -18.777 1.00 56.09 89 ARG A C 1
ATOM 677 O O . ARG A 1 89 ? -21.242 23.583 -17.836 1.00 56.09 89 ARG A O 1
ATOM 684 N N . ARG A 1 90 ? -19.930 23.763 -19.674 1.00 51.84 90 ARG A N 1
ATOM 685 C CA . ARG A 1 90 ? -20.351 25.031 -20.289 1.00 51.84 90 ARG A CA 1
ATOM 686 C C . ARG A 1 90 ? -20.487 26.238 -19.345 1.00 51.84 90 ARG A C 1
ATOM 688 O O . ARG A 1 90 ? -21.571 26.556 -18.878 1.00 51.84 90 ARG A O 1
ATOM 695 N N . ALA A 1 91 ? -19.409 27.010 -19.246 1.00 46.41 91 ALA A N 1
ATOM 696 C CA . ALA A 1 91 ? -19.482 28.457 -19.058 1.00 46.41 91 ALA A CA 1
ATOM 697 C C . ALA A 1 91 ? -18.297 29.112 -19.781 1.00 46.41 91 ALA A C 1
ATOM 699 O O . ALA A 1 91 ? -17.216 29.271 -19.226 1.00 46.41 91 ALA A O 1
ATOM 700 N N . GLY A 1 92 ? -18.498 29.446 -21.052 1.00 47.03 92 GLY A N 1
ATOM 701 C CA . GLY A 1 92 ? -17.696 30.454 -21.731 1.00 47.03 92 GLY A CA 1
ATOM 702 C C . GLY A 1 92 ? -18.632 31.561 -22.198 1.00 47.03 92 GLY A C 1
ATOM 703 O O . GLY A 1 92 ? -19.623 31.252 -22.864 1.00 47.03 92 GLY A O 1
ATOM 704 N N . PRO A 1 93 ? -18.342 32.823 -21.858 1.00 53.25 93 PRO A N 1
ATOM 705 C CA . PRO A 1 93 ? -18.767 33.945 -22.677 1.00 53.25 93 PRO A CA 1
ATOM 706 C C . PRO A 1 93 ? -17.549 34.797 -23.063 1.00 53.25 93 PRO A C 1
ATOM 708 O O . PRO A 1 93 ? -16.757 35.186 -22.208 1.00 53.25 93 PRO A O 1
ATOM 711 N N . GLY A 1 94 ? -17.387 35.081 -24.356 1.00 42.25 94 GLY A N 1
ATOM 712 C CA . GLY A 1 94 ? -16.295 35.935 -24.829 1.00 42.25 94 GLY A CA 1
ATOM 713 C C . GLY A 1 94 ? -16.059 35.890 -26.333 1.00 42.25 94 GLY A C 1
ATOM 714 O O . GLY A 1 94 ? -15.008 35.473 -26.792 1.00 42.25 94 GLY A O 1
ATOM 715 N N . GLU A 1 95 ? -17.089 36.275 -27.068 1.00 42.72 95 GLU A N 1
ATOM 716 C CA . GLU A 1 95 ? -17.171 36.608 -28.491 1.00 42.72 95 GLU A CA 1
ATOM 717 C C . GLU A 1 95 ? -15.978 37.421 -29.056 1.00 42.72 95 GLU A C 1
ATOM 719 O O . GLU A 1 95 ? -15.648 38.475 -28.518 1.00 42.72 95 GLU A O 1
ATOM 724 N N . ASN A 1 96 ? -15.364 36.962 -30.163 1.00 35.12 96 ASN A N 1
ATOM 725 C CA . ASN A 1 96 ? -15.085 37.768 -31.371 1.00 35.12 96 ASN A CA 1
ATOM 726 C C . ASN A 1 96 ? -14.243 37.015 -32.419 1.00 35.12 96 ASN A C 1
ATOM 728 O O . ASN A 1 96 ? -13.270 36.346 -32.084 1.00 35.12 96 ASN A O 1
ATOM 732 N N . GLY A 1 97 ? -14.554 37.233 -33.704 1.00 38.66 97 GLY A N 1
ATOM 733 C CA . GLY A 1 97 ? -13.595 37.034 -34.801 1.00 38.66 97 GLY A CA 1
ATOM 734 C C . GLY A 1 97 ? -14.002 36.029 -35.877 1.00 38.66 97 GLY A C 1
ATOM 735 O O . GLY A 1 97 ? -13.591 34.877 -35.876 1.00 38.66 97 GLY A O 1
ATOM 736 N N . GLN A 1 98 ? -14.782 36.519 -36.833 1.00 41.88 98 GLN A N 1
ATOM 737 C CA . GLN A 1 98 ? -15.094 35.944 -38.142 1.00 41.88 98 GLN A CA 1
ATOM 738 C C . GLN A 1 98 ? -13.935 35.162 -38.809 1.00 41.88 98 GLN A C 1
ATOM 740 O O . GLN A 1 98 ? -12.859 35.720 -39.014 1.00 41.88 98 GLN A O 1
ATOM 745 N N . ARG A 1 99 ? -14.209 33.956 -39.331 1.00 35.25 99 ARG A N 1
ATOM 746 C CA . ARG A 1 99 ? -13.872 33.615 -40.729 1.00 35.25 99 ARG A CA 1
ATOM 747 C C . ARG A 1 99 ? -14.551 32.333 -41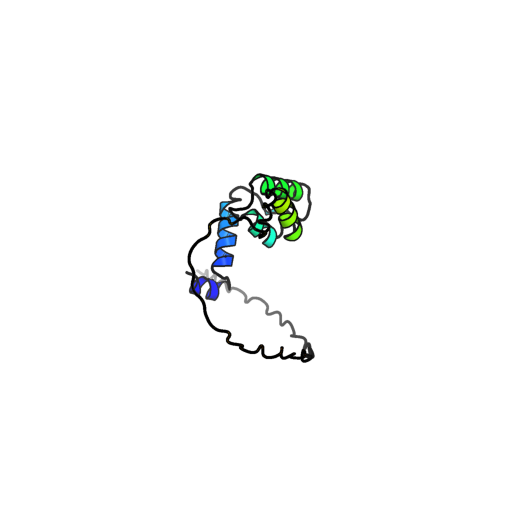.209 1.00 35.25 99 ARG A C 1
ATOM 749 O O . ARG A 1 99 ? -14.326 31.242 -40.701 1.00 35.25 99 ARG A O 1
ATOM 756 N N . SER A 1 100 ? -15.359 32.516 -42.243 1.00 43.75 100 SER A N 1
ATOM 757 C CA . SER A 1 100 ? -15.905 31.508 -43.142 1.00 43.75 100 SER A CA 1
ATOM 758 C C . SER A 1 100 ? -14.807 30.621 -43.745 1.00 43.75 100 SER A C 1
ATOM 760 O O . SER A 1 100 ? -13.774 31.134 -44.165 1.00 43.75 100 SER A O 1
ATOM 762 N N . THR A 1 101 ? -15.049 29.317 -43.898 1.00 40.94 101 THR A N 1
ATOM 763 C CA . THR A 1 101 ? -15.370 28.673 -45.191 1.00 40.94 101 THR A CA 1
ATOM 764 C C . THR A 1 101 ? -15.091 27.157 -45.203 1.00 40.94 101 THR A C 1
ATOM 766 O O . THR A 1 101 ? -14.155 26.662 -44.591 1.00 40.94 101 THR A O 1
ATOM 769 N N . VAL A 1 102 ? -15.926 26.492 -46.011 1.00 44.19 102 VAL A N 1
ATOM 770 C CA . VAL A 1 102 ? -15.835 25.184 -46.687 1.00 44.19 102 VAL A CA 1
ATOM 771 C C . VAL A 1 102 ? -15.936 23.865 -45.906 1.00 44.19 102 VAL A C 1
ATOM 773 O O . VAL A 1 102 ? -15.069 23.458 -45.143 1.00 44.19 102 VAL A O 1
ATOM 776 N N . ASN A 1 103 ? -17.006 23.147 -46.259 1.00 44.84 103 ASN A N 1
ATOM 777 C CA . ASN A 1 103 ? -17.226 21.717 -46.088 1.00 44.84 103 ASN A CA 1
ATOM 778 C C . ASN A 1 103 ? -16.085 20.870 -46.675 1.00 44.84 103 ASN A C 1
ATOM 780 O O . ASN A 1 103 ? -15.639 21.114 -47.795 1.00 44.84 103 ASN A O 1
ATOM 784 N N . GLY A 1 104 ? -15.736 19.794 -45.970 1.00 46.62 104 GLY A N 1
ATOM 785 C CA . GLY A 1 104 ? -14.907 18.702 -46.474 1.00 46.62 104 GLY A CA 1
ATOM 786 C C . GLY A 1 104 ? -15.163 17.432 -45.671 1.00 46.62 104 GLY A C 1
ATOM 787 O O . GLY A 1 104 ? -14.583 17.229 -44.610 1.00 46.62 104 GLY A O 1
ATOM 788 N N . GLN A 1 105 ? -16.080 16.602 -46.169 1.00 47.72 105 GLN A N 1
ATOM 789 C CA . GLN A 1 105 ? -16.299 15.224 -45.729 1.00 47.72 105 GLN A CA 1
ATOM 790 C C . GLN A 1 105 ? -14.984 14.433 -45.702 1.00 47.72 105 GLN A C 1
ATOM 792 O O . GLN A 1 105 ? -14.252 14.441 -46.688 1.00 47.72 105 GLN A O 1
ATOM 797 N N . LEU A 1 106 ? -14.747 13.655 -44.640 1.00 44.66 106 LEU A N 1
ATOM 798 C CA . LEU A 1 106 ? -13.899 12.467 -44.738 1.00 44.66 106 LEU A CA 1
ATOM 799 C C . LEU A 1 106 ? -14.353 11.365 -43.767 1.00 44.66 106 LEU A C 1
ATOM 801 O O . LEU A 1 106 ? -14.064 11.365 -42.575 1.00 44.66 106 LEU A O 1
ATOM 805 N N . SER A 1 107 ? -15.149 10.471 -44.346 1.00 46.06 107 SER A N 1
ATOM 806 C CA . SER A 1 107 ? -15.275 9.029 -44.135 1.00 46.06 107 SER A CA 1
ATOM 807 C C . SER A 1 107 ? -14.653 8.393 -42.885 1.00 46.06 107 SER A C 1
ATOM 809 O O . SER A 1 107 ? -13.439 8.306 -42.727 1.00 46.06 107 SER A O 1
ATOM 811 N N . THR A 1 108 ? -15.518 7.784 -42.076 1.00 61.41 108 THR A N 1
ATOM 812 C CA . THR A 1 108 ? -15.178 6.734 -41.107 1.00 61.41 108 THR A CA 1
ATOM 813 C C . THR A 1 108 ? -14.990 5.395 -41.839 1.00 61.41 108 THR A C 1
ATOM 815 O O . THR A 1 108 ? -15.891 5.008 -42.585 1.00 61.41 108 THR A O 1
ATOM 818 N N . PRO A 1 109 ? -13.900 4.636 -41.627 1.00 62.31 109 PRO A N 1
ATOM 819 C CA . PRO A 1 109 ? -13.869 3.220 -41.981 1.00 62.31 109 PRO A CA 1
ATOM 820 C C . PRO A 1 109 ? -14.362 2.326 -40.819 1.00 62.31 109 PRO A C 1
ATOM 822 O O . PRO A 1 109 ? -14.188 2.673 -39.647 1.00 62.31 109 PRO A O 1
ATOM 825 N N . PRO A 1 110 ? -14.990 1.174 -41.121 1.00 54.03 110 PRO A N 1
ATOM 826 C CA . PRO A 1 110 ? -15.645 0.317 -40.139 1.00 54.03 110 PRO A CA 1
ATOM 827 C C . PRO A 1 110 ? -14.676 -0.539 -39.309 1.00 54.03 110 PRO A C 1
ATOM 829 O O . PRO A 1 110 ? -13.631 -1.004 -39.760 1.00 54.03 110 PRO A O 1
ATOM 832 N N . ARG A 1 111 ? -15.119 -0.775 -38.072 1.00 51.25 111 ARG A N 1
ATOM 833 C CA . ARG A 1 111 ? -14.566 -1.630 -37.016 1.00 51.25 111 ARG A CA 1
ATOM 834 C C . ARG A 1 111 ? -14.340 -3.070 -37.501 1.00 51.25 111 ARG A C 1
ATOM 836 O O . ARG A 1 111 ? -15.302 -3.823 -37.636 1.00 51.25 111 ARG A O 1
ATOM 843 N N . GLN A 1 112 ? -13.083 -3.474 -37.699 1.00 55.56 112 GLN A N 1
ATOM 844 C CA . GLN A 1 112 ? -12.737 -4.884 -37.912 1.0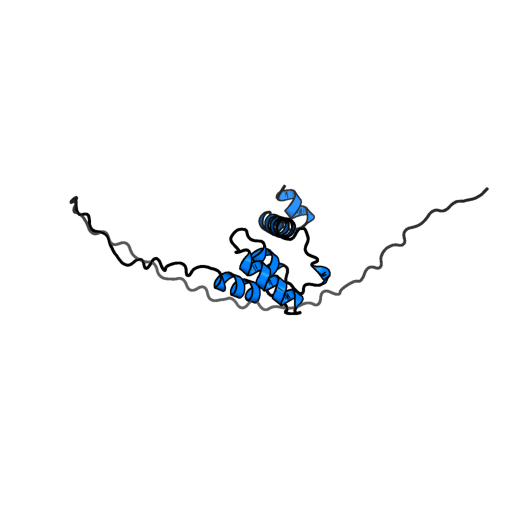0 55.56 112 GLN A CA 1
ATOM 845 C C . GLN A 1 112 ? -12.842 -5.646 -36.587 1.00 55.56 112 GLN A C 1
ATOM 847 O O . GLN A 1 112 ? -12.140 -5.362 -35.617 1.00 55.56 112 GLN A O 1
ATOM 852 N N . GLN A 1 113 ? -13.781 -6.586 -36.545 1.00 50.38 113 GLN A N 1
ATOM 853 C CA . GLN A 1 113 ? -13.957 -7.534 -35.456 1.00 50.38 113 GLN A CA 1
ATOM 854 C C . GLN A 1 113 ? -12.956 -8.673 -35.670 1.00 50.38 113 GLN A C 1
ATOM 856 O O . GLN A 1 113 ? -13.118 -9.468 -36.591 1.00 50.38 113 GLN A O 1
ATOM 861 N N . PHE A 1 114 ? -11.920 -8.755 -34.839 1.00 54.41 114 PHE A N 1
ATOM 862 C CA . PHE A 1 114 ? -11.117 -9.971 -34.736 1.00 54.41 114 PHE A CA 1
ATOM 863 C C . PHE A 1 114 ? -11.784 -10.886 -33.706 1.00 54.41 114 PHE A C 1
ATOM 865 O O . PHE A 1 114 ? -11.939 -10.515 -32.542 1.00 54.41 114 PHE A O 1
ATOM 872 N N . ALA A 1 115 ? -12.239 -12.055 -34.158 1.00 57.31 115 ALA A N 1
ATOM 873 C CA . ALA A 1 115 ? -12.763 -13.111 -33.301 1.00 57.31 115 ALA A CA 1
ATOM 874 C C . ALA A 1 115 ? -11.659 -13.633 -32.355 1.00 57.31 115 ALA A C 1
ATOM 876 O O . ALA A 1 115 ? -10.501 -13.715 -32.771 1.00 57.31 115 ALA A O 1
ATOM 877 N N . PRO A 1 116 ? -11.974 -14.013 -31.104 1.00 59.94 116 PRO A N 1
ATOM 878 C CA . PRO A 1 116 ? -10.994 -14.644 -30.233 1.00 59.94 116 PRO A CA 1
ATOM 879 C C . PRO A 1 116 ? -10.761 -16.090 -30.686 1.00 59.94 116 PRO A C 1
ATOM 881 O O . PRO A 1 116 ? -11.615 -16.957 -30.502 1.00 59.94 116 PRO A O 1
ATOM 884 N N . SER A 1 117 ? -9.594 -16.359 -31.270 1.00 50.56 117 SER A N 1
ATOM 885 C CA . SER A 1 117 ? -9.124 -17.725 -31.491 1.00 50.56 117 SER A CA 1
ATOM 886 C C . SER A 1 117 ? -8.968 -18.434 -30.146 1.00 50.56 117 SER A C 1
ATOM 888 O O . SER A 1 117 ? -8.177 -18.028 -29.295 1.00 50.56 117 SER A O 1
ATOM 890 N N . THR A 1 118 ? -9.737 -19.504 -29.970 1.00 53.72 118 THR A N 1
ATOM 891 C CA . THR A 1 118 ? -9.635 -20.477 -28.883 1.00 53.72 118 THR A CA 1
ATOM 892 C C . THR A 1 118 ? -8.218 -21.051 -28.824 1.00 53.72 118 THR A C 1
ATOM 894 O O . THR A 1 118 ? -7.848 -21.890 -29.642 1.00 53.72 118 THR A O 1
ATOM 897 N N . ILE A 1 119 ? -7.409 -20.616 -27.855 1.00 52.91 119 ILE A N 1
ATOM 898 C CA . ILE A 1 119 ? -6.158 -21.298 -27.510 1.00 52.91 119 ILE A CA 1
ATOM 899 C C . ILE A 1 119 ? -6.495 -22.421 -26.528 1.00 52.91 119 ILE A C 1
ATOM 901 O O . ILE A 1 119 ? -6.855 -22.196 -25.374 1.00 52.91 119 ILE A O 1
ATOM 905 N N . SER A 1 120 ? -6.405 -23.643 -27.047 1.00 46.47 120 SER A N 1
ATOM 906 C CA . SER A 1 120 ? -6.499 -24.905 -26.321 1.00 46.47 120 SER A CA 1
ATOM 907 C C . SER A 1 120 ? -5.293 -25.054 -25.390 1.00 46.47 120 SER A C 1
ATOM 909 O O . SER A 1 120 ? -4.168 -25.257 -25.842 1.00 46.47 120 SER A O 1
ATOM 911 N N . ASN A 1 121 ? -5.528 -24.946 -24.085 1.00 53.81 121 ASN A N 1
ATOM 912 C CA . ASN A 1 121 ? -4.510 -25.091 -23.051 1.00 53.81 121 ASN A CA 1
ATOM 913 C C . ASN A 1 121 ? -4.243 -26.583 -22.773 1.00 53.81 121 ASN A C 1
ATOM 915 O O . ASN A 1 121 ? -4.918 -27.206 -21.957 1.00 53.81 121 ASN A O 1
ATOM 919 N N . GLN A 1 122 ? -3.271 -27.164 -23.481 1.00 55.53 122 GLN A N 1
ATOM 920 C CA . GLN A 1 122 ? -2.756 -28.508 -23.207 1.00 55.53 122 GLN A CA 1
ATOM 921 C C . GLN A 1 122 ? -1.721 -28.422 -22.075 1.00 55.53 122 GLN A C 1
ATOM 923 O O . GLN A 1 122 ? -0.543 -28.148 -22.303 1.00 55.53 122 GLN A O 1
ATOM 928 N N . GLN A 1 123 ? -2.169 -28.646 -20.840 1.00 49.44 123 GLN A N 1
ATOM 929 C CA . GLN A 1 123 ? -1.306 -28.760 -19.665 1.00 49.44 123 GLN A CA 1
ATOM 930 C C . GLN A 1 123 ? -0.517 -30.082 -19.734 1.00 49.44 123 GLN A C 1
ATOM 932 O O . GLN A 1 123 ? -1.093 -31.161 -19.609 1.00 49.44 123 GLN A O 1
ATOM 937 N N . SER A 1 124 ? 0.804 -30.012 -19.906 1.00 53.16 124 SER A N 1
ATOM 938 C CA . SER A 1 124 ? 1.707 -31.133 -19.602 1.00 53.16 124 SER A CA 1
ATOM 939 C C . SER A 1 124 ? 2.251 -30.971 -18.175 1.00 53.16 124 SER A C 1
ATOM 941 O O . SER A 1 124 ? 2.635 -29.857 -17.811 1.00 53.16 124 SER A O 1
ATOM 943 N N . PRO A 1 125 ? 2.304 -32.030 -17.347 1.00 55.44 125 PRO A N 1
ATOM 944 C CA . PRO A 1 125 ? 2.829 -31.930 -15.991 1.00 55.44 125 PRO A CA 1
ATOM 945 C C . PRO A 1 125 ? 4.360 -31.839 -16.020 1.00 55.44 125 PRO A C 1
ATOM 947 O O . PRO A 1 125 ? 5.050 -32.790 -16.387 1.00 55.44 125 PRO A O 1
ATOM 950 N N . ILE A 1 126 ? 4.907 -30.690 -15.614 1.00 52.06 126 ILE A N 1
ATOM 951 C CA . ILE A 1 126 ? 6.342 -30.549 -15.355 1.00 52.06 126 ILE A CA 1
ATOM 952 C C . ILE A 1 126 ? 6.644 -31.294 -14.053 1.00 52.06 126 ILE A C 1
ATOM 954 O O . ILE A 1 126 ? 6.239 -30.890 -12.964 1.00 52.06 126 ILE A O 1
ATOM 958 N N . SER A 1 127 ? 7.339 -32.419 -14.196 1.00 47.75 127 SER A N 1
ATOM 959 C CA . SER A 1 127 ? 7.838 -33.244 -13.105 1.00 47.75 127 SER A CA 1
ATOM 960 C C . SER A 1 127 ? 8.841 -32.446 -12.267 1.00 47.75 127 SER A C 1
ATOM 962 O O . SER A 1 127 ? 9.934 -32.118 -12.728 1.00 47.75 127 SER A O 1
ATOM 964 N N . ASN A 1 128 ? 8.476 -32.151 -11.022 1.00 51.16 128 ASN A N 1
ATOM 965 C CA . ASN A 1 128 ? 9.312 -31.437 -10.064 1.00 51.16 128 ASN A CA 1
ATOM 966 C C . ASN A 1 128 ? 10.454 -32.369 -9.596 1.00 51.16 128 ASN A C 1
ATOM 968 O O . ASN A 1 128 ? 10.266 -33.191 -8.698 1.00 51.16 128 ASN A O 1
ATOM 972 N N . ARG A 1 129 ? 11.635 -32.308 -10.233 1.00 57.62 129 ARG A N 1
ATOM 973 C CA . ARG A 1 129 ? 12.846 -32.984 -9.730 1.00 57.62 129 ARG A CA 1
ATOM 974 C C . ARG A 1 129 ? 13.437 -32.160 -8.590 1.00 57.62 129 ARG A C 1
ATOM 976 O O . ARG A 1 129 ? 14.117 -31.164 -8.811 1.00 57.62 129 ARG A O 1
ATOM 983 N N . ILE A 1 130 ? 13.188 -32.620 -7.372 1.00 55.41 130 ILE A N 1
ATOM 984 C CA . ILE A 1 130 ? 13.882 -32.188 -6.162 1.00 55.41 130 ILE A CA 1
ATOM 985 C C . ILE A 1 130 ? 15.346 -32.638 -6.286 1.00 55.41 130 ILE A C 1
ATOM 987 O O . ILE A 1 130 ? 15.633 -33.833 -6.245 1.00 55.41 130 ILE A O 1
ATOM 991 N N . HIS A 1 131 ? 16.270 -31.694 -6.461 1.00 64.56 131 HIS A N 1
ATOM 992 C CA . HIS A 1 131 ? 17.695 -31.935 -6.230 1.00 64.56 131 HIS A CA 1
ATOM 993 C C . HIS A 1 131 ? 17.991 -31.747 -4.731 1.00 64.56 131 HIS A C 1
ATOM 995 O O . HIS A 1 131 ? 17.601 -30.719 -4.174 1.00 64.56 131 HIS A O 1
ATOM 1001 N N . PRO A 1 132 ? 18.670 -32.692 -4.058 1.00 71.12 132 PRO A N 1
ATOM 1002 C CA . PRO A 1 132 ? 19.174 -32.463 -2.708 1.00 71.12 132 PRO A CA 1
ATOM 1003 C C . PRO A 1 132 ? 20.378 -31.499 -2.735 1.00 71.12 132 PRO A C 1
ATOM 1005 O O . PRO A 1 132 ? 21.129 -31.495 -3.716 1.00 71.12 132 PRO A O 1
ATOM 1008 N N . PRO A 1 133 ? 20.600 -30.692 -1.681 1.00 62.44 133 PRO A N 1
ATOM 1009 C CA . PRO A 1 133 ? 21.781 -29.840 -1.586 1.00 62.44 133 PRO A CA 1
ATOM 1010 C C . PRO A 1 133 ? 23.058 -30.675 -1.393 1.00 62.44 133 PRO A C 1
ATOM 1012 O O . PRO A 1 133 ? 23.083 -31.624 -0.607 1.00 62.44 133 PRO A O 1
ATOM 1015 N N . SER A 1 134 ? 24.126 -30.303 -2.102 1.00 63.69 134 SER A N 1
ATOM 1016 C CA . SER A 1 134 ? 25.462 -30.899 -1.976 1.00 63.69 134 SER A CA 1
ATOM 1017 C C . SER A 1 134 ? 26.030 -30.741 -0.555 1.00 63.69 134 SER A C 1
ATOM 1019 O O . SER A 1 134 ? 25.906 -29.660 0.027 1.00 63.69 134 SER A O 1
ATOM 1021 N N . PRO A 1 135 ? 26.709 -31.759 0.009 1.00 62.16 135 PRO A N 1
ATOM 1022 C CA . PRO A 1 135 ? 27.368 -31.626 1.302 1.00 62.16 135 PRO A CA 1
ATOM 1023 C C . PRO A 1 135 ? 28.624 -30.749 1.190 1.00 62.16 135 PRO A C 1
ATOM 1025 O O . PRO A 1 135 ? 29.513 -30.997 0.377 1.00 62.16 135 PRO A O 1
ATOM 1028 N N . ILE A 1 136 ? 28.701 -29.726 2.044 1.00 56.00 136 ILE A N 1
ATOM 1029 C CA . ILE A 1 136 ? 29.898 -28.906 2.265 1.00 56.00 136 ILE A CA 1
ATOM 1030 C C . ILE A 1 136 ? 30.960 -29.803 2.914 1.00 56.00 136 ILE A C 1
ATOM 1032 O O . ILE A 1 136 ? 30.847 -30.157 4.089 1.00 56.00 136 ILE A O 1
ATOM 1036 N N . ALA A 1 137 ? 31.993 -30.179 2.160 1.00 48.84 137 ALA A N 1
ATOM 1037 C CA . ALA A 1 137 ? 33.154 -30.872 2.704 1.00 48.84 137 ALA A CA 1
ATOM 1038 C C . ALA A 1 137 ? 33.934 -29.918 3.627 1.00 48.84 137 ALA A C 1
ATOM 1040 O O . ALA A 1 137 ? 34.565 -28.964 3.174 1.00 48.84 137 ALA A O 1
ATOM 1041 N N . ARG A 1 138 ? 33.874 -30.166 4.939 1.00 49.53 138 ARG A N 1
ATOM 1042 C CA . ARG A 1 138 ? 34.801 -29.589 5.918 1.00 49.53 138 ARG A CA 1
ATOM 1043 C C . ARG A 1 138 ? 36.071 -30.433 5.930 1.00 49.53 138 ARG A C 1
ATOM 1045 O O . ARG A 1 138 ? 36.083 -31.509 6.519 1.00 49.53 138 ARG A O 1
ATOM 1052 N N . SER A 1 139 ? 37.137 -29.935 5.319 1.00 51.28 139 SER A N 1
ATOM 1053 C CA . SER A 1 139 ? 38.482 -30.486 5.495 1.00 51.28 139 SER A CA 1
ATOM 1054 C C . SER A 1 139 ? 39.043 -30.001 6.837 1.00 51.28 139 SER A C 1
ATOM 1056 O O . SER A 1 139 ? 39.706 -28.970 6.906 1.00 51.28 139 SER A O 1
ATOM 1058 N N . LEU A 1 140 ? 38.730 -30.713 7.922 1.00 53.22 140 LEU A N 1
ATOM 1059 C CA . LEU A 1 140 ? 39.586 -30.727 9.108 1.00 53.22 140 LEU A CA 1
ATOM 1060 C C . LEU A 1 140 ? 40.690 -31.755 8.851 1.00 53.22 140 LEU A C 1
ATOM 1062 O O . LEU A 1 140 ? 40.414 -32.950 8.846 1.00 53.22 140 LEU A O 1
ATOM 1066 N N . THR A 1 141 ? 41.925 -31.291 8.686 1.00 60.56 141 THR A N 1
ATOM 1067 C CA . THR A 1 141 ? 43.107 -32.128 8.907 1.00 60.56 141 THR A CA 1
ATOM 1068 C C . THR A 1 141 ? 43.861 -31.534 10.087 1.00 60.56 141 THR A C 1
ATOM 1070 O O . THR A 1 141 ? 44.521 -30.505 9.965 1.00 60.56 141 THR A O 1
ATOM 1073 N N . ILE A 1 142 ? 43.688 -32.177 11.240 1.00 59.88 142 ILE A N 1
ATOM 1074 C CA . ILE A 1 142 ? 44.587 -32.139 12.393 1.00 59.88 142 ILE A CA 1
ATOM 1075 C C . ILE A 1 142 ? 45.288 -33.497 12.396 1.00 59.88 142 ILE A C 1
ATOM 1077 O O . ILE A 1 142 ? 44.591 -34.503 12.479 1.00 59.88 142 ILE A O 1
ATOM 1081 N N . ASP A 1 143 ? 46.616 -33.498 12.279 1.00 54.28 143 ASP A N 1
ATOM 1082 C CA . ASP A 1 143 ? 47.586 -34.511 12.748 1.00 54.28 143 ASP A CA 1
ATOM 1083 C C . ASP A 1 143 ? 48.976 -33.979 12.320 1.00 54.28 143 ASP A C 1
ATOM 1085 O O . ASP A 1 143 ? 49.112 -33.557 11.172 1.00 54.28 143 ASP A O 1
ATOM 1089 N N . ARG A 1 144 ? 50.050 -33.900 13.106 1.00 52.03 144 ARG A N 1
ATOM 1090 C CA . ARG A 1 144 ? 50.376 -34.221 14.496 1.00 52.03 144 ARG A CA 1
ATOM 1091 C C . ARG A 1 144 ? 51.694 -33.510 14.818 1.00 52.03 144 ARG A C 1
ATOM 1093 O O . ARG A 1 144 ? 52.513 -33.377 13.881 1.00 52.03 144 ARG A O 1
#

Radius of gyration: 29.01 Å; chains: 1; bounding box: 71×72×62 Å

Secondary structure (DSSP, 8-state):
-HHHHHHHH---HHHHHHHHHHHHH-TT--GGG--B-HHHHHHHHSTTS-HHHHHHHHHHHHTT--B-HHHHHHHHHHHS----------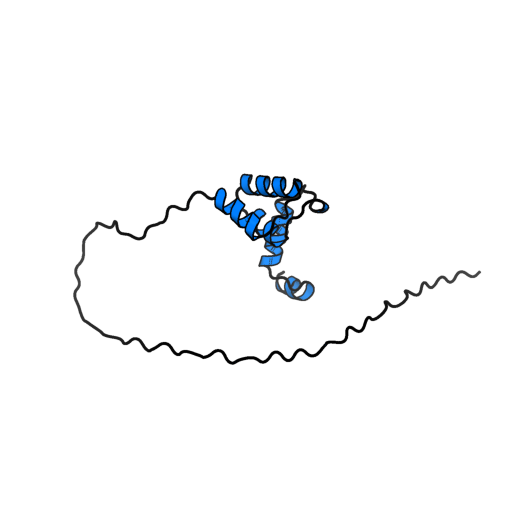-----------------PPP--------------------PPPPP---------

Foldseek 3Di:
DQVVCCVPPVDGPVRVVLVVLLCVQQVPDDCPQFQEDSLLSSVLSDPLQDPVLNVVNRVCRNVVDRHDNVNSVVSRVVPDDPPPPPPVDDDDDDDDDDDDDDDDDDDDDDDDDDDDDDDDDDDDDDDDDDDDDDDDDDPDDDDD

Sequence (144 aa):
FGRWLEAEFQWSDSAAQKFMAVANRFKSVKFTDLTVAPSALYLLAAPSTPEEAVDEALERAAGGERITHAAARGIVDGYRPPVGRVDGRRAGPGENGQRSTVNGQLSTPPRQQFAPSTISNQQSPISNRIHPPSPIARSLTIDR